Protein AF-A0A1G1BST8-F1 (afdb_monomer)

Mean predicted aligned error: 10.73 Å

Sequence (98 aa):
MRRNRRRFPEDFMFQLTWTEAAQVASQMSGLAAKDEHVRRSSRSQSATLKRGRNVKYRPLVFTEHGALMAASILNSPRAVEMAVFVVRAFVRLVKVTP

Structure (mmCIF, N/CA/C/O backbone):
data_AF-A0A1G1BST8-F1
#
_entry.id   AF-A0A1G1BST8-F1
#
loop_
_atom_site.group_PDB
_atom_site.id
_atom_site.type_symbol
_atom_site.label_atom_id
_atom_site.label_alt_id
_atom_site.label_comp_id
_atom_site.label_asym_id
_atom_site.label_entity_id
_atom_site.label_seq_id
_atom_site.pdbx_PDB_ins_code
_atom_site.Cartn_x
_atom_site.Cartn_y
_atom_site.Cartn_z
_atom_site.occupancy
_atom_site.B_iso_or_equiv
_atom_site.auth_seq_id
_atom_site.auth_comp_id
_atom_site.auth_asym_id
_atom_site.auth_atom_id
_atom_site.pdbx_PDB_model_num
ATOM 1 N N . MET A 1 1 ? 5.755 -8.764 5.397 1.00 63.50 1 MET A N 1
ATOM 2 C CA . MET A 1 1 ? 4.570 -9.645 5.336 1.00 63.50 1 MET A CA 1
ATOM 3 C C . MET A 1 1 ? 4.846 -11.141 5.361 1.00 63.50 1 MET A C 1
ATOM 5 O O . MET A 1 1 ? 4.035 -11.848 5.933 1.00 63.50 1 MET A O 1
ATOM 9 N N . ARG A 1 2 ? 5.994 -11.648 4.881 1.00 67.12 2 ARG A N 1
ATOM 10 C CA . ARG A 1 2 ? 6.340 -13.088 4.978 1.00 67.12 2 ARG A CA 1
ATOM 11 C C . ARG A 1 2 ? 6.234 -13.704 6.387 1.00 67.12 2 ARG A C 1
ATOM 13 O O . ARG A 1 2 ? 6.024 -14.902 6.509 1.00 67.12 2 ARG A O 1
ATOM 20 N N . ARG A 1 3 ? 6.351 -12.883 7.435 1.00 77.88 3 ARG A N 1
ATOM 21 C CA . ARG A 1 3 ? 6.192 -13.282 8.844 1.00 77.88 3 ARG A CA 1
ATOM 22 C C . ARG A 1 3 ? 4.725 -13.385 9.306 1.00 77.88 3 ARG A C 1
ATOM 24 O O . ARG A 1 3 ? 4.464 -14.026 10.310 1.00 77.88 3 ARG A O 1
ATOM 31 N N . ASN A 1 4 ? 3.775 -12.819 8.555 1.00 82.25 4 ASN A N 1
ATOM 32 C CA . ASN A 1 4 ? 2.346 -12.746 8.890 1.00 82.25 4 ASN A CA 1
ATOM 33 C C . ASN A 1 4 ? 1.477 -13.439 7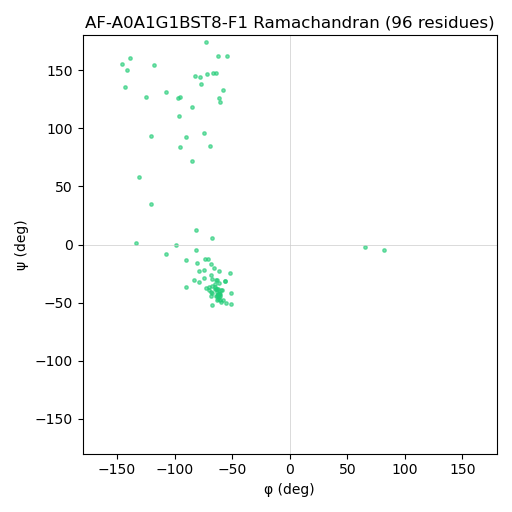.824 1.00 82.25 4 ASN A C 1
ATOM 35 O O . ASN A 1 4 ? 0.362 -13.000 7.557 1.00 82.25 4 ASN A O 1
ATOM 39 N N . ARG A 1 5 ? 1.969 -14.531 7.224 1.00 82.25 5 ARG A N 1
ATOM 40 C CA . ARG A 1 5 ? 1.275 -15.276 6.153 1.00 82.25 5 ARG A CA 1
ATOM 41 C C . ARG A 1 5 ? -0.128 -15.765 6.526 1.00 82.25 5 ARG A C 1
ATOM 43 O O . ARG A 1 5 ? -0.996 -15.806 5.673 1.00 82.25 5 ARG A O 1
ATOM 50 N N . ARG A 1 6 ? -0.369 -16.080 7.806 1.00 83.50 6 ARG A N 1
ATOM 51 C CA . ARG A 1 6 ? -1.712 -16.441 8.303 1.00 83.50 6 ARG A CA 1
ATOM 52 C C . ARG A 1 6 ? -2.717 -15.293 8.200 1.00 83.50 6 ARG A C 1
ATOM 54 O O . ARG A 1 6 ? -3.904 -15.548 8.079 1.00 83.50 6 ARG A O 1
ATOM 61 N N . ARG A 1 7 ? -2.245 -14.047 8.309 1.00 79.88 7 ARG A N 1
ATOM 62 C CA . ARG A 1 7 ? -3.089 -12.860 8.157 1.00 79.88 7 ARG A CA 1
ATOM 63 C C . ARG A 1 7 ? -3.136 -12.385 6.721 1.00 79.88 7 ARG A C 1
ATOM 65 O O . ARG A 1 7 ? -4.194 -11.957 6.333 1.00 79.88 7 ARG A O 1
ATOM 72 N N . PHE A 1 8 ? -2.040 -12.472 5.971 1.00 84.38 8 PHE A N 1
ATOM 73 C CA . PHE A 1 8 ? -1.951 -12.023 4.581 1.00 84.38 8 PHE A CA 1
ATOM 74 C C . PHE A 1 8 ? -1.569 -13.204 3.681 1.00 84.38 8 PHE A C 1
ATOM 76 O O . PHE A 1 8 ? -0.370 -13.494 3.556 1.00 84.38 8 PHE A O 1
ATOM 83 N N . PRO A 1 9 ? -2.570 -13.895 3.108 1.00 87.25 9 PRO A N 1
ATOM 8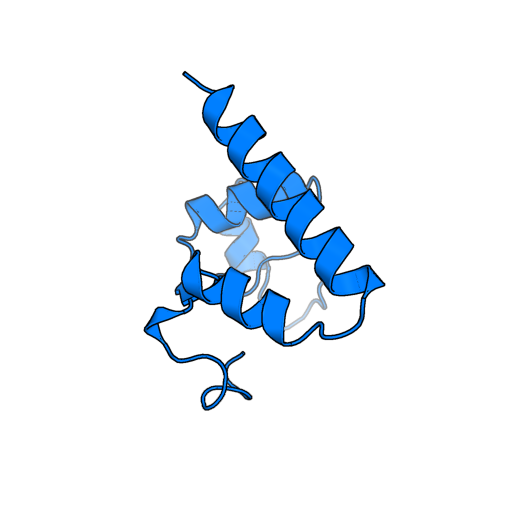4 C CA . PRO A 1 9 ? -2.381 -14.912 2.077 1.00 87.25 9 PRO A CA 1
ATOM 85 C C . PRO A 1 9 ? -1.580 -14.400 0.867 1.00 87.25 9 PRO A C 1
ATOM 87 O O . PRO A 1 9 ? -1.411 -13.193 0.683 1.00 87.25 9 PRO A O 1
ATOM 90 N N . GLU A 1 10 ? -1.040 -15.307 0.048 1.00 85.56 10 GLU A N 1
ATOM 91 C CA . GLU A 1 10 ? -0.138 -14.918 -1.050 1.00 85.56 10 GLU A CA 1
ATOM 92 C C . GLU A 1 10 ? -0.845 -14.143 -2.176 1.00 85.56 10 GLU A C 1
ATOM 94 O O . GLU A 1 10 ? -0.215 -13.292 -2.790 1.00 85.56 10 GLU A O 1
ATOM 99 N N . ASP A 1 11 ? -2.148 -14.336 -2.375 1.00 88.06 11 ASP A N 1
ATOM 100 C CA . ASP A 1 11 ? -3.008 -13.609 -3.324 1.00 88.06 11 ASP A CA 1
ATOM 101 C C . ASP A 1 11 ? -3.343 -12.165 -2.892 1.00 88.06 11 ASP A C 1
ATOM 103 O O . ASP A 1 11 ? -3.798 -11.347 -3.693 1.00 88.06 11 ASP A O 1
ATOM 107 N N . PHE A 1 12 ? -3.060 -11.794 -1.641 1.00 87.56 12 PHE A N 1
ATOM 108 C CA . PHE A 1 12 ? -3.285 -10.434 -1.131 1.00 87.56 12 PHE A CA 1
ATOM 109 C C . PHE A 1 12 ? -2.156 -9.473 -1.520 1.00 87.56 12 PHE A C 1
ATOM 111 O O . PHE A 1 12 ? -2.203 -8.277 -1.211 1.00 87.56 12 PHE A O 1
ATOM 118 N N . MET A 1 13 ? -1.105 -9.981 -2.164 1.00 89.44 13 MET A N 1
ATOM 119 C CA . MET A 1 13 ? 0.072 -9.210 -2.523 1.00 89.44 13 MET A CA 1
ATOM 120 C C . MET A 1 13 ? 0.655 -9.677 -3.850 1.00 89.44 13 MET A C 1
ATOM 122 O O . MET A 1 13 ? 0.544 -10.833 -4.231 1.00 89.44 13 MET A O 1
ATOM 126 N N . PHE A 1 14 ? 1.372 -8.787 -4.520 1.00 90.56 14 PHE A N 1
ATOM 127 C CA . PHE A 1 14 ? 2.170 -9.144 -5.684 1.00 90.56 14 PHE A CA 1
ATOM 128 C C . PHE A 1 14 ? 3.513 -8.427 -5.641 1.00 90.56 14 PHE A C 1
ATOM 130 O O . PHE A 1 14 ? 3.721 -7.463 -4.896 1.00 90.56 14 PHE A O 1
ATOM 137 N N . GLN A 1 15 ? 4.472 -8.950 -6.395 1.00 90.00 15 GLN A N 1
ATOM 138 C CA . GLN A 1 15 ? 5.806 -8.379 -6.469 1.00 90.00 15 GLN A CA 1
ATOM 139 C C . GLN A 1 15 ? 5.910 -7.488 -7.701 1.00 90.00 15 GLN A C 1
ATOM 141 O O . GLN A 1 15 ? 5.653 -7.948 -8.810 1.00 90.00 15 GLN A O 1
ATOM 146 N N . LEU A 1 16 ? 6.328 -6.236 -7.506 1.00 87.25 16 LEU A N 1
ATOM 147 C CA . LEU A 1 16 ? 6.519 -5.313 -8.623 1.00 87.25 16 LEU A CA 1
ATOM 148 C C . LEU A 1 16 ? 7.627 -5.803 -9.556 1.00 87.25 16 LEU A C 1
ATOM 150 O O . LEU A 1 16 ? 8.650 -6.349 -9.118 1.00 87.25 16 LEU A O 1
ATOM 154 N N . THR A 1 17 ? 7.472 -5.513 -10.842 1.00 88.19 17 THR A N 1
ATOM 155 C CA . THR A 1 17 ? 8.571 -5.559 -11.802 1.00 88.19 17 THR A CA 1
ATOM 156 C C . THR A 1 17 ? 9.656 -4.548 -11.416 1.00 88.19 17 THR A C 1
ATOM 158 O O . THR A 1 17 ? 9.449 -3.609 -10.642 1.00 88.19 17 THR A O 1
ATOM 161 N N . TRP A 1 18 ? 10.863 -4.714 -11.959 1.00 80.19 18 TRP A N 1
ATOM 162 C CA . TRP A 1 18 ? 11.937 -3.746 -11.713 1.00 80.19 18 TRP A CA 1
ATOM 163 C C . TRP A 1 18 ? 11.616 -2.354 -12.267 1.00 80.19 18 TRP A C 1
ATOM 165 O O . TRP A 1 18 ? 12.071 -1.360 -11.697 1.00 80.19 18 TRP A O 1
ATOM 175 N N . THR A 1 19 ? 10.843 -2.278 -13.348 1.00 82.44 19 THR A N 1
ATOM 176 C CA . THR A 1 19 ? 10.408 -1.017 -13.954 1.00 82.44 19 THR A CA 1
ATOM 177 C C . THR A 1 19 ? 9.452 -0.280 -13.021 1.00 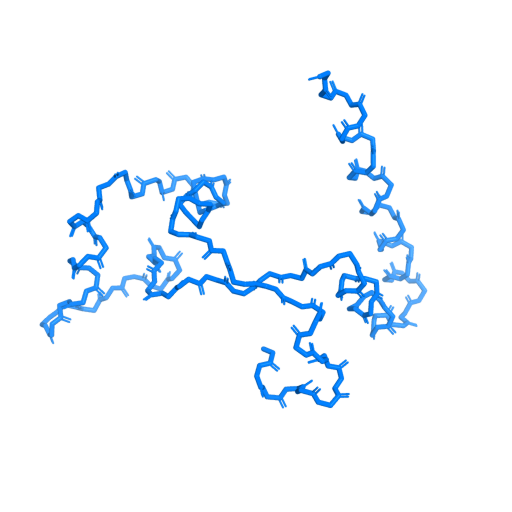82.44 19 THR A C 1
ATOM 179 O O . THR A 1 19 ? 9.739 0.850 -12.627 1.00 82.44 19 THR A O 1
ATOM 182 N N . GLU A 1 20 ? 8.399 -0.954 -12.554 1.00 82.94 20 GLU A N 1
ATOM 183 C CA . GLU A 1 20 ? 7.425 -0.391 -11.606 1.00 82.94 20 GLU A CA 1
ATOM 184 C C . GLU A 1 20 ? 8.089 0.003 -10.281 1.00 82.94 20 GLU A C 1
ATOM 186 O O . GLU A 1 20 ? 7.857 1.085 -9.746 1.00 82.94 20 GLU A O 1
ATOM 191 N N . ALA A 1 21 ? 8.996 -0.834 -9.767 1.00 81.44 21 ALA A N 1
ATOM 192 C CA . ALA A 1 21 ? 9.734 -0.531 -8.545 1.00 81.44 21 ALA A CA 1
ATOM 193 C C . ALA A 1 21 ? 10.598 0.739 -8.671 1.00 81.44 21 ALA A C 1
ATOM 195 O O . ALA A 1 21 ? 10.771 1.458 -7.687 1.00 81.44 21 ALA A O 1
ATOM 196 N N . ALA A 1 22 ? 11.142 1.026 -9.861 1.00 76.62 22 ALA A N 1
ATOM 197 C CA . ALA A 1 22 ? 11.868 2.271 -10.129 1.00 76.62 22 ALA A CA 1
ATOM 198 C C . ALA A 1 22 ? 10.932 3.483 -10.111 1.00 76.62 22 ALA A C 1
ATOM 200 O O . ALA A 1 22 ? 11.267 4.505 -9.514 1.00 76.62 22 ALA A O 1
ATOM 201 N N . GLN A 1 23 ? 9.766 3.358 -10.748 1.00 79.25 23 GLN A N 1
ATOM 202 C CA . GLN A 1 23 ? 8.774 4.429 -10.836 1.00 79.25 23 GLN A CA 1
ATOM 203 C C . GLN A 1 23 ? 8.248 4.811 -9.448 1.00 79.25 23 GLN A C 1
ATOM 205 O O . GLN A 1 23 ? 8.278 5.985 -9.081 1.00 79.25 23 GLN A O 1
ATOM 210 N N . VAL A 1 24 ? 7.876 3.821 -8.630 1.00 73.44 24 VAL A N 1
ATOM 211 C CA . VAL A 1 24 ? 7.419 4.052 -7.250 1.00 73.44 24 VAL A CA 1
ATOM 212 C C . VAL A 1 24 ? 8.525 4.680 -6.396 1.00 73.44 24 VAL A C 1
ATOM 214 O O . VAL A 1 24 ? 8.279 5.634 -5.660 1.00 73.44 24 VAL A O 1
ATOM 217 N N . ALA A 1 25 ? 9.768 4.196 -6.505 1.00 72.94 25 ALA A N 1
ATOM 218 C CA . ALA A 1 25 ? 10.894 4.768 -5.764 1.00 72.94 25 ALA A CA 1
ATOM 219 C C . ALA A 1 25 ? 11.175 6.230 -6.158 1.00 72.94 25 ALA A C 1
ATOM 221 O O . ALA A 1 25 ? 11.450 7.057 -5.282 1.00 72.94 25 ALA A O 1
ATOM 222 N N . SER A 1 26 ? 11.051 6.556 -7.449 1.00 68.38 26 SER A N 1
ATOM 223 C CA . SER A 1 26 ? 11.178 7.921 -7.967 1.00 68.38 26 SER A CA 1
ATOM 224 C C . SER A 1 26 ? 10.120 8.852 -7.377 1.00 68.38 26 SER A C 1
ATOM 226 O O . SER A 1 26 ? 10.453 9.968 -6.990 1.00 68.38 26 SER A O 1
ATOM 228 N N . GLN A 1 27 ? 8.870 8.397 -7.269 1.00 67.75 27 GLN A N 1
ATOM 229 C CA . GLN A 1 27 ? 7.776 9.193 -6.701 1.00 67.75 27 GLN A CA 1
ATOM 230 C C . GLN A 1 27 ? 7.924 9.400 -5.187 1.00 67.75 27 GLN A C 1
ATOM 232 O O . GLN A 1 27 ? 7.659 10.485 -4.686 1.00 67.75 27 GLN A O 1
ATOM 237 N N . MET A 1 28 ? 8.377 8.377 -4.457 1.00 66.12 28 MET A N 1
ATOM 238 C CA . MET A 1 28 ? 8.452 8.416 -2.990 1.00 66.12 28 MET A CA 1
ATOM 239 C C . MET A 1 28 ? 9.709 9.110 -2.451 1.00 66.12 28 MET A C 1
ATOM 241 O O . MET A 1 28 ? 9.690 9.647 -1.348 1.00 66.12 28 MET A O 1
ATOM 245 N N . SER A 1 29 ? 10.826 9.050 -3.182 1.00 57.31 29 SER A N 1
ATOM 246 C CA . SER A 1 29 ? 12.136 9.483 -2.667 1.00 57.31 29 SER A CA 1
ATOM 247 C C . SER A 1 29 ? 12.941 10.374 -3.615 1.00 57.31 29 SER A C 1
ATOM 249 O O . SER A 1 29 ? 14.070 10.733 -3.285 1.00 57.31 29 SER A O 1
ATOM 251 N N . GLY A 1 30 ? 12.409 10.712 -4.797 1.00 56.38 30 GLY A N 1
ATOM 252 C CA . GLY A 1 30 ? 13.113 11.508 -5.813 1.00 56.38 30 GLY A CA 1
ATOM 253 C C . GLY A 1 30 ? 14.353 10.829 -6.417 1.00 56.38 30 GLY A C 1
ATOM 254 O O . GLY A 1 30 ? 14.991 11.379 -7.309 1.00 56.38 30 GLY A O 1
ATOM 255 N N . LEU A 1 31 ? 14.711 9.626 -5.959 1.00 53.53 31 LEU A N 1
ATOM 256 C CA . LEU A 1 31 ? 15.868 8.865 -6.417 1.00 53.53 31 LEU A CA 1
ATOM 257 C C . LEU A 1 31 ? 15.433 7.884 -7.505 1.00 53.53 31 LEU A C 1
ATOM 259 O O . LEU A 1 31 ? 15.183 6.704 -7.260 1.00 53.53 31 LEU A O 1
ATOM 263 N N . ALA A 1 32 ? 15.364 8.382 -8.736 1.00 50.88 32 ALA A N 1
ATOM 264 C CA . ALA A 1 32 ? 15.331 7.529 -9.910 1.00 50.88 32 ALA A CA 1
ATOM 265 C C . ALA A 1 32 ? 16.742 6.968 -10.144 1.00 50.88 32 ALA A C 1
ATOM 267 O O . ALA A 1 32 ? 17.583 7.607 -10.773 1.00 50.88 32 ALA A O 1
ATOM 268 N N . ALA A 1 33 ? 17.017 5.757 -9.654 1.00 55.03 33 ALA A N 1
ATOM 269 C CA . ALA A 1 33 ? 18.101 4.960 -10.221 1.00 55.03 33 ALA A CA 1
ATOM 270 C C . ALA A 1 33 ? 17.656 4.539 -11.631 1.00 55.03 33 ALA A C 1
ATOM 272 O O . ALA A 1 33 ? 17.037 3.489 -11.805 1.00 55.03 33 ALA A O 1
ATOM 273 N N . LYS A 1 34 ? 17.889 5.426 -12.607 1.00 50.97 34 LYS A N 1
ATOM 274 C CA . LYS A 1 34 ? 17.538 5.229 -14.020 1.00 50.97 34 LYS A CA 1
ATOM 275 C C . LYS A 1 34 ? 18.334 4.084 -14.657 1.00 50.97 34 LYS A C 1
ATOM 277 O O . LYS A 1 34 ? 17.853 3.485 -15.610 1.00 50.97 34 LYS A O 1
ATOM 282 N N . ASP A 1 35 ? 19.465 3.706 -14.059 1.00 54.03 35 ASP A N 1
ATOM 283 C CA . ASP A 1 35 ? 20.378 2.727 -14.641 1.00 54.03 35 ASP A CA 1
ATOM 284 C C . ASP A 1 35 ? 20.353 1.376 -13.921 1.00 54.03 35 ASP A C 1
ATOM 286 O O . ASP A 1 35 ? 20.522 1.265 -12.701 1.00 54.03 35 ASP A O 1
ATOM 290 N N . GLU A 1 36 ? 20.236 0.306 -14.707 1.00 54.56 36 GLU A N 1
ATOM 291 C CA . GLU A 1 36 ? 20.378 -1.078 -14.248 1.00 54.56 36 GLU A CA 1
ATOM 292 C C . GLU A 1 36 ? 21.740 -1.327 -13.561 1.00 54.56 36 GLU A C 1
ATOM 294 O O . GLU A 1 36 ? 21.828 -2.079 -12.586 1.00 54.56 36 GLU A O 1
ATOM 299 N N . HIS A 1 37 ? 22.794 -0.620 -13.988 1.00 49.56 37 HIS A N 1
ATOM 300 C CA . HIS A 1 37 ? 24.124 -0.681 -13.376 1.00 49.56 37 HIS A CA 1
ATOM 301 C C . HIS A 1 37 ? 24.168 -0.154 -11.931 1.00 49.56 37 HIS A C 1
ATOM 303 O O . HIS A 1 37 ? 24.870 -0.730 -11.095 1.00 49.56 37 HIS A O 1
ATOM 309 N N . VAL A 1 38 ? 23.365 0.858 -11.575 1.00 54.91 38 VAL A N 1
ATOM 310 C CA . VAL A 1 38 ? 23.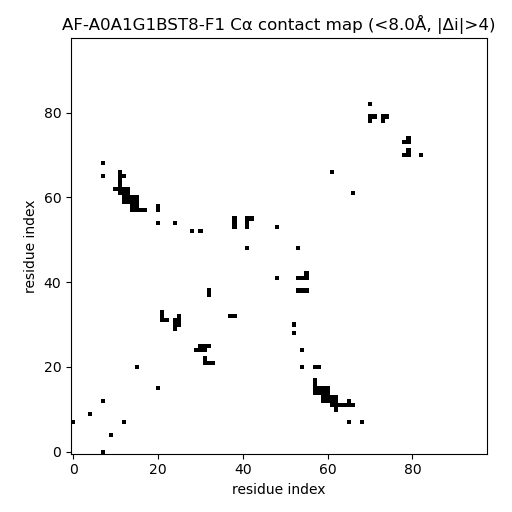294 1.382 -10.194 1.00 54.91 38 VAL A CA 1
ATOM 311 C C . VAL A 1 38 ? 22.671 0.351 -9.242 1.00 54.91 38 VAL A C 1
ATOM 313 O O . VAL A 1 38 ? 23.046 0.266 -8.070 1.00 54.91 38 VAL A O 1
ATOM 316 N N . ARG A 1 39 ? 21.771 -0.505 -9.744 1.00 56.00 39 ARG A N 1
ATOM 317 C CA . ARG A 1 39 ? 21.154 -1.586 -8.955 1.00 56.00 39 ARG A CA 1
ATOM 318 C C . ARG A 1 39 ? 22.138 -2.701 -8.612 1.00 56.00 39 ARG A C 1
ATOM 320 O O . ARG A 1 39 ? 22.083 -3.224 -7.499 1.00 56.00 39 ARG A O 1
ATOM 327 N N . ARG A 1 40 ? 23.065 -3.035 -9.522 1.00 52.09 40 ARG A N 1
ATOM 328 C CA . ARG A 1 40 ? 24.174 -3.970 -9.238 1.00 52.09 40 ARG A CA 1
ATOM 329 C C . ARG A 1 40 ? 25.225 -3.336 -8.320 1.00 52.09 40 ARG A C 1
ATOM 331 O O . ARG A 1 40 ? 25.685 -3.998 -7.396 1.00 52.09 40 ARG A O 1
ATOM 338 N N . SER A 1 41 ? 25.504 -2.040 -8.489 1.00 51.94 41 SER A N 1
ATOM 339 C CA . SER A 1 41 ? 26.366 -1.242 -7.592 1.00 51.94 41 SER A CA 1
ATOM 340 C C . SER A 1 41 ? 25.830 -1.163 -6.152 1.00 51.94 41 SER A C 1
ATOM 342 O O . SER A 1 41 ? 26.584 -1.041 -5.188 1.00 51.94 41 SER A O 1
ATOM 344 N N . SER A 1 42 ? 24.524 -1.380 -5.968 1.00 56.91 42 SER A N 1
ATOM 345 C CA . SER A 1 42 ? 23.887 -1.513 -4.654 1.00 56.91 42 SER A CA 1
ATOM 346 C C . SER A 1 42 ? 24.284 -2.777 -3.856 1.00 56.91 42 SER A C 1
ATOM 348 O O . SER A 1 42 ? 23.727 -3.09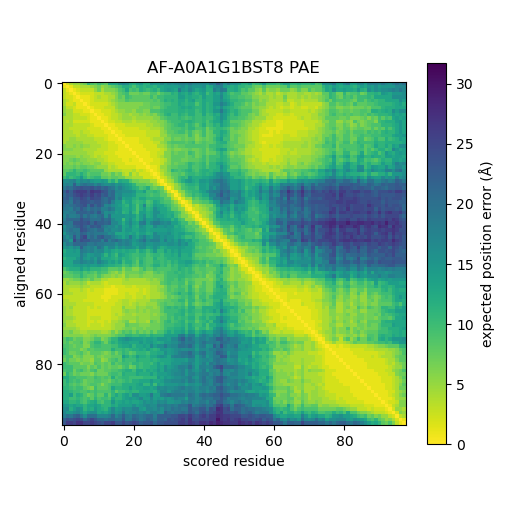6 -2.798 1.00 56.91 42 SER A O 1
ATOM 350 N N . ARG A 1 43 ? 25.233 -3.557 -4.370 1.00 58.78 43 ARG A N 1
ATOM 351 C CA . ARG A 1 43 ? 25.781 -4.747 -3.725 1.00 58.78 43 ARG A CA 1
ATOM 352 C C . ARG A 1 43 ? 27.307 -4.697 -3.752 1.00 58.78 43 ARG A C 1
ATOM 354 O O . ARG A 1 43 ? 27.947 -5.593 -4.283 1.00 58.78 43 ARG A O 1
ATOM 361 N N . SER A 1 44 ? 27.893 -3.646 -3.185 1.00 61.16 44 SER A N 1
ATOM 362 C CA . SER A 1 44 ? 29.321 -3.660 -2.857 1.00 61.16 44 SER A CA 1
ATOM 363 C C . SER A 1 44 ? 29.558 -4.484 -1.585 1.00 61.16 44 SER A C 1
ATOM 365 O O . SER A 1 44 ? 28.790 -4.374 -0.628 1.00 61.16 44 SER A O 1
ATOM 367 N N . GLN A 1 45 ? 30.610 -5.307 -1.570 1.00 61.56 45 GLN A N 1
ATOM 368 C CA . GLN A 1 45 ? 31.093 -5.960 -0.344 1.00 61.56 45 GLN A CA 1
ATOM 369 C C . GLN A 1 45 ? 31.842 -4.986 0.578 1.00 61.56 45 GLN A C 1
ATOM 371 O O . GLN A 1 45 ? 31.929 -5.231 1.775 1.00 61.56 45 GLN A O 1
ATOM 376 N N . SER A 1 46 ? 32.358 -3.881 0.034 1.00 68.88 46 SER A N 1
ATOM 377 C CA . SER A 1 46 ? 33.238 -2.936 0.731 1.00 68.88 46 SER A CA 1
ATOM 378 C C . SER A 1 46 ? 32.574 -1.602 1.088 1.00 68.88 46 SER A C 1
ATOM 380 O O . SER A 1 46 ? 33.163 -0.814 1.822 1.00 68.88 46 SER A O 1
ATOM 382 N N . ALA A 1 47 ? 31.351 -1.331 0.614 1.00 61.56 47 ALA A N 1
ATOM 383 C CA . ALA A 1 47 ? 30.643 -0.078 0.884 1.00 61.56 47 ALA A CA 1
ATOM 384 C C . ALA A 1 47 ? 29.251 -0.303 1.495 1.00 61.56 47 ALA A C 1
ATOM 386 O O . ALA A 1 47 ? 28.398 -0.987 0.923 1.00 61.56 47 ALA A O 1
ATOM 387 N N . THR A 1 48 ? 28.990 0.343 2.635 1.00 62.78 48 THR A N 1
ATOM 388 C CA . THR A 1 48 ? 27.678 0.337 3.297 1.00 62.78 48 THR A CA 1
ATOM 389 C C . THR A 1 48 ? 26.777 1.411 2.696 1.00 62.78 48 THR A C 1
ATOM 391 O O . THR A 1 48 ? 27.055 2.607 2.773 1.00 62.78 48 THR A O 1
ATOM 394 N N . LEU A 1 49 ? 25.660 0.995 2.104 1.00 65.62 49 LEU A N 1
ATOM 395 C CA . LEU A 1 49 ? 24.689 1.917 1.518 1.00 65.62 49 LEU A CA 1
ATOM 396 C C . LEU A 1 49 ? 23.904 2.686 2.579 1.00 65.62 49 LEU A C 1
ATOM 398 O O . LEU A 1 49 ? 23.516 2.140 3.613 1.00 65.62 49 LEU A O 1
ATOM 402 N N . LYS A 1 50 ? 23.559 3.937 2.256 1.00 66.31 50 LYS A N 1
ATOM 403 C CA . LYS A 1 50 ? 22.617 4.731 3.053 1.00 66.31 50 LYS A CA 1
ATOM 404 C C . LYS A 1 50 ? 21.247 4.041 3.082 1.00 66.31 50 LYS A C 1
ATOM 406 O O . LYS A 1 50 ? 20.662 3.739 2.038 1.00 66.31 50 LYS A O 1
ATOM 411 N N . ARG A 1 51 ? 20.728 3.808 4.291 1.00 64.62 51 ARG A N 1
ATOM 412 C CA . ARG A 1 51 ? 19.428 3.163 4.528 1.00 64.62 51 ARG A CA 1
ATOM 413 C C . ARG A 1 51 ? 18.312 3.956 3.836 1.00 64.62 51 ARG A C 1
ATOM 415 O O . ARG A 1 51 ? 18.264 5.177 3.933 1.00 64.62 51 ARG A O 1
ATOM 422 N N . GLY A 1 52 ? 17.434 3.257 3.118 1.00 63.25 52 GLY A N 1
ATOM 423 C CA . GLY A 1 52 ? 16.245 3.842 2.484 1.00 63.25 52 GLY A CA 1
ATOM 424 C C . GLY A 1 52 ? 16.465 4.539 1.137 1.00 63.25 52 GLY A C 1
ATOM 425 O O . GLY A 1 52 ? 15.487 4.921 0.511 1.00 63.25 52 GLY A O 1
ATOM 426 N N . ARG A 1 53 ? 17.708 4.672 0.651 1.00 61.50 53 ARG A N 1
ATOM 427 C CA . ARG A 1 53 ? 17.997 5.326 -0.643 1.00 61.50 53 ARG A CA 1
ATOM 428 C C . ARG A 1 53 ? 18.207 4.367 -1.810 1.00 61.50 53 ARG A C 1
ATOM 430 O O . ARG A 1 53 ? 18.505 4.812 -2.912 1.00 61.50 53 ARG A O 1
ATOM 437 N N . ASN A 1 54 ? 18.118 3.059 -1.577 1.00 67.75 54 ASN A N 1
ATOM 438 C CA . ASN A 1 54 ? 18.418 2.082 -2.613 1.00 67.75 54 ASN A CA 1
ATOM 439 C C . ASN A 1 54 ? 17.491 0.861 -2.563 1.00 67.75 54 ASN A C 1
ATOM 441 O O . ASN A 1 54 ? 17.215 0.311 -1.493 1.00 67.75 54 ASN A O 1
ATOM 445 N N . VAL A 1 55 ? 17.014 0.442 -3.736 1.00 68.88 55 VAL A N 1
ATOM 446 C CA . VAL A 1 55 ? 16.065 -0.664 -3.900 1.00 68.88 55 VAL A CA 1
ATOM 447 C C . VAL A 1 55 ? 16.850 -1.963 -4.076 1.00 68.88 55 VAL A C 1
ATOM 449 O O . VAL A 1 55 ? 17.232 -2.336 -5.181 1.00 68.88 55 VAL A O 1
ATOM 452 N N . LYS A 1 56 ? 17.103 -2.663 -2.964 1.00 71.25 56 LYS A N 1
ATOM 453 C CA . LYS A 1 56 ? 17.894 -3.912 -2.949 1.00 71.25 56 LYS A CA 1
ATOM 454 C C . LYS A 1 56 ? 17.107 -5.151 -3.403 1.00 71.25 56 LYS A C 1
ATOM 456 O O . LYS A 1 56 ? 17.704 -6.141 -3.831 1.00 71.25 56 LYS A O 1
ATOM 461 N N . TYR A 1 57 ? 15.779 -5.094 -3.297 1.00 73.31 57 TYR A N 1
ATOM 462 C CA . TYR A 1 57 ? 14.843 -6.163 -3.645 1.00 73.31 57 TYR A CA 1
ATOM 463 C C . TYR A 1 57 ? 13.596 -5.570 -4.295 1.00 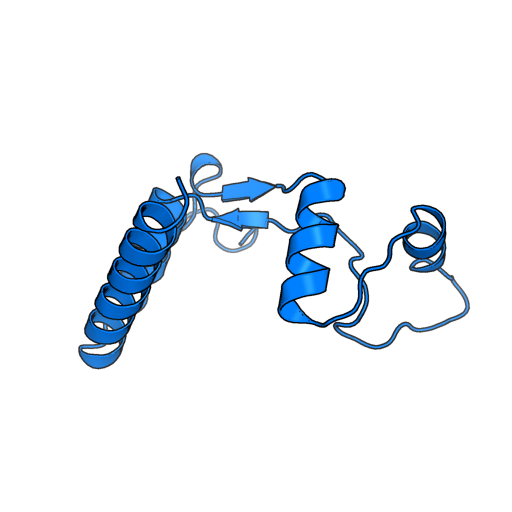73.31 57 TYR A C 1
ATOM 465 O O . TYR A 1 57 ? 13.198 -4.458 -3.945 1.00 73.31 57 TYR A O 1
ATOM 473 N N . ARG A 1 58 ? 12.956 -6.328 -5.193 1.00 80.75 58 ARG A N 1
ATOM 474 C CA . ARG A 1 58 ? 11.641 -5.960 -5.729 1.00 80.75 58 ARG A CA 1
ATOM 475 C C . ARG A 1 58 ? 10.635 -5.876 -4.571 1.00 80.75 58 ARG A C 1
ATOM 477 O O . ARG A 1 58 ? 10.499 -6.867 -3.840 1.00 80.75 58 ARG A O 1
ATOM 484 N N . PRO A 1 59 ? 9.967 -4.729 -4.375 1.00 82.62 59 PRO A N 1
ATOM 485 C CA . PRO A 1 59 ? 9.009 -4.560 -3.296 1.00 82.62 59 PRO A CA 1
ATOM 486 C C . PRO A 1 59 ? 7.786 -5.460 -3.509 1.00 82.62 59 PRO A C 1
ATOM 488 O O . PRO A 1 59 ? 7.386 -5.735 -4.640 1.00 82.62 59 PRO A O 1
ATOM 491 N N . LEU A 1 60 ? 7.212 -5.914 -2.394 1.00 86.56 60 LEU A N 1
ATOM 492 C CA . LEU A 1 60 ? 5.916 -6.584 -2.359 1.00 86.56 60 LEU A CA 1
ATOM 493 C C . LEU A 1 60 ? 4.861 -5.527 -2.029 1.00 86.56 60 LEU A C 1
ATOM 495 O O . LEU A 1 60 ? 5.006 -4.828 -1.023 1.00 86.56 60 LEU A O 1
ATOM 499 N N . VAL A 1 61 ? 3.827 -5.423 -2.850 1.00 87.44 61 VAL A N 1
ATOM 500 C CA . VAL A 1 61 ? 2.735 -4.455 -2.695 1.00 87.44 61 VAL A CA 1
ATOM 501 C C . VAL A 1 61 ? 1.410 -5.180 -2.500 1.00 87.44 61 VAL A C 1
ATOM 503 O O . VAL A 1 61 ? 1.279 -6.339 -2.891 1.00 87.44 61 VAL A O 1
ATOM 506 N N . PHE A 1 62 ? 0.451 -4.523 -1.849 1.00 88.44 62 PHE A N 1
ATOM 507 C CA . PHE A 1 62 ? -0.876 -5.093 -1.629 1.00 88.44 62 PHE A CA 1
ATOM 508 C C . PHE A 1 62 ? -1.733 -5.015 -2.887 1.00 88.44 62 PHE A C 1
ATOM 510 O O . PHE A 1 62 ? -1.688 -4.025 -3.616 1.00 88.44 62 PHE A O 1
ATOM 517 N N . THR A 1 63 ? -2.548 -6.045 -3.088 1.00 88.62 63 THR A N 1
ATOM 518 C CA . THR A 1 63 ? -3.725 -5.963 -3.954 1.00 88.62 63 THR A CA 1
ATOM 519 C C . THR A 1 63 ? -4.812 -5.132 -3.269 1.00 88.62 63 THR A C 1
ATOM 521 O O . THR A 1 63 ? -4.677 -4.752 -2.105 1.00 88.62 63 THR A O 1
ATOM 524 N N . GLU A 1 64 ? -5.916 -4.862 -3.963 1.00 84.62 64 GLU A N 1
ATOM 525 C CA . GLU A 1 64 ? -7.073 -4.179 -3.372 1.00 84.62 64 GLU A CA 1
ATOM 526 C C . GLU A 1 64 ? -7.581 -4.900 -2.111 1.00 84.62 64 GLU A C 1
ATOM 528 O O . GLU A 1 64 ? -7.661 -4.305 -1.036 1.00 84.62 64 GLU A O 1
ATOM 533 N N . HIS A 1 65 ? -7.807 -6.211 -2.211 1.00 82.44 65 HIS A N 1
ATOM 534 C CA . HIS A 1 65 ? -8.183 -7.062 -1.079 1.00 82.44 65 HIS A CA 1
ATOM 535 C C . HIS A 1 65 ? -7.115 -7.037 0.033 1.00 82.44 65 HIS A C 1
ATOM 537 O O . HIS A 1 65 ? -7.444 -6.937 1.217 1.00 82.44 65 HIS A O 1
ATOM 543 N N . GLY A 1 66 ? -5.831 -7.021 -0.353 1.00 86.50 66 GLY A N 1
ATOM 544 C CA . GLY A 1 66 ? -4.674 -6.753 0.508 1.00 86.50 66 GLY A CA 1
ATOM 545 C C . GLY A 1 66 ? -4.794 -5.485 1.345 1.00 86.50 66 GLY A C 1
ATOM 546 O O . GLY A 1 66 ? -4.606 -5.507 2.565 1.00 86.50 66 GLY A O 1
ATOM 547 N N . ALA A 1 67 ? -5.115 -4.379 0.683 1.00 84.38 67 ALA A N 1
ATOM 548 C CA . ALA A 1 67 ? -5.242 -3.070 1.300 1.00 84.38 67 ALA A CA 1
ATOM 549 C C . ALA A 1 67 ? -6.457 -3.003 2.236 1.00 84.38 67 ALA A C 1
ATOM 551 O O . ALA A 1 67 ? -6.342 -2.479 3.344 1.00 84.38 67 ALA A O 1
ATOM 552 N N . LEU A 1 68 ? -7.589 -3.595 1.842 1.00 81.69 68 LEU A N 1
ATOM 553 C CA . LEU A 1 68 ? -8.795 -3.675 2.673 1.00 81.69 68 LEU A CA 1
ATOM 554 C C . LEU A 1 68 ? -8.555 -4.476 3.959 1.00 81.69 68 LEU A C 1
ATOM 556 O O . LEU A 1 68 ? -8.929 -4.048 5.050 1.00 81.69 68 LEU A O 1
ATOM 560 N N . MET A 1 69 ? -7.867 -5.610 3.856 1.00 82.31 69 MET A N 1
ATOM 561 C CA . MET A 1 69 ? -7.490 -6.413 5.017 1.00 82.31 69 MET A CA 1
ATOM 562 C C . MET A 1 69 ? -6.468 -5.701 5.912 1.00 82.31 69 MET A C 1
ATOM 564 O O . MET A 1 69 ? -6.516 -5.823 7.133 1.00 82.31 69 MET A O 1
ATOM 568 N N . ALA A 1 70 ? -5.542 -4.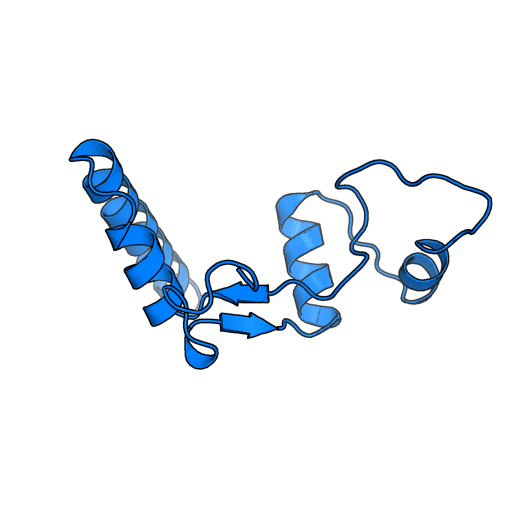930 5.338 1.00 82.44 70 ALA A N 1
ATOM 569 C CA . ALA A 1 70 ? -4.653 -4.091 6.134 1.00 82.44 70 ALA A CA 1
ATOM 570 C C . ALA A 1 70 ? -5.430 -2.992 6.882 1.00 82.44 70 ALA A C 1
ATOM 572 O O . ALA A 1 70 ? -5.126 -2.715 8.043 1.00 82.44 70 ALA A O 1
ATOM 573 N N . ALA A 1 71 ? -6.455 -2.409 6.252 1.00 80.06 71 ALA A N 1
ATOM 574 C CA . ALA A 1 71 ? -7.309 -1.398 6.866 1.00 80.06 71 ALA A CA 1
ATOM 575 C C . ALA A 1 71 ? -8.110 -1.955 8.054 1.00 80.06 71 ALA A C 1
ATOM 577 O O . ALA A 1 71 ? -8.206 -1.288 9.079 1.00 80.06 71 ALA A O 1
ATOM 578 N N . SER A 1 72 ? -8.599 -3.197 7.975 1.00 77.00 72 SER A N 1
ATOM 579 C CA . SER A 1 72 ? -9.331 -3.842 9.078 1.00 77.00 72 SER A CA 1
ATOM 580 C C . SER A 1 72 ? -8.458 -4.232 10.277 1.00 77.00 72 SER A C 1
ATOM 582 O O . SER A 1 72 ? -8.972 -4.548 11.346 1.00 77.00 72 SER A O 1
ATOM 584 N N . ILE A 1 73 ? -7.127 -4.202 10.154 1.00 80.62 73 ILE A N 1
ATOM 585 C CA . ILE A 1 73 ? -6.235 -4.325 11.319 1.00 80.62 73 ILE A CA 1
ATOM 586 C C . ILE A 1 73 ? -6.237 -3.027 12.135 1.00 80.62 73 ILE A C 1
ATOM 588 O O . ILE A 1 73 ? -6.030 -3.053 13.351 1.00 80.62 73 ILE A O 1
ATOM 592 N N . LEU A 1 74 ? -6.481 -1.890 11.486 1.00 76.88 74 LEU A N 1
ATOM 593 C CA . LEU A 1 74 ? -6.517 -0.580 12.114 1.00 76.88 74 LEU A CA 1
ATOM 594 C C . LEU A 1 74 ? -7.914 -0.308 12.703 1.00 76.88 74 LEU A C 1
ATOM 596 O O . LEU A 1 74 ? -8.673 0.512 12.203 1.00 76.88 74 LEU A O 1
ATOM 600 N N . ASN A 1 75 ? -8.248 -0.997 13.796 1.00 74.62 75 ASN A N 1
ATOM 601 C CA . ASN A 1 75 ? -9.592 -1.000 14.397 1.00 74.62 75 ASN A CA 1
ATOM 602 C C . ASN A 1 75 ? -9.928 0.193 15.313 1.00 74.62 75 ASN A C 1
ATOM 604 O O . ASN A 1 75 ? -10.917 0.143 16.042 1.00 74.62 75 ASN A O 1
ATOM 608 N N . SER A 1 76 ? -9.131 1.267 15.326 1.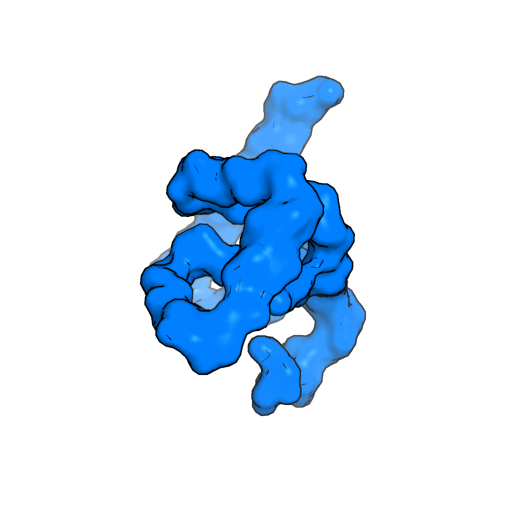00 88.31 76 SER A N 1
ATOM 609 C CA . SER A 1 76 ? -9.519 2.471 16.075 1.00 88.31 76 SER A CA 1
ATOM 610 C C . SER A 1 76 ? -10.484 3.326 15.243 1.00 88.31 76 SER A C 1
ATOM 612 O O . SER A 1 76 ? -10.298 3.414 14.027 1.00 88.31 76 SER A O 1
ATOM 614 N N . PRO A 1 77 ? -11.471 4.016 15.854 1.00 86.44 77 PRO A N 1
ATOM 615 C CA . PRO A 1 77 ? -12.420 4.858 15.115 1.00 86.44 77 PRO A CA 1
ATOM 616 C C . PRO A 1 77 ? -11.731 5.852 14.167 1.00 86.44 77 PRO A C 1
ATOM 618 O O . PRO A 1 77 ? -12.099 5.977 13.002 1.00 86.44 77 PRO A O 1
ATOM 621 N N . ARG A 1 78 ? -10.642 6.472 14.640 1.00 87.25 78 ARG A N 1
ATOM 622 C CA . ARG A 1 78 ? -9.819 7.407 13.861 1.00 87.25 78 ARG A CA 1
ATOM 623 C C . ARG A 1 78 ? -9.109 6.745 12.677 1.00 87.25 78 ARG A C 1
ATOM 625 O O . ARG A 1 78 ? -8.931 7.372 11.637 1.00 87.25 78 ARG A O 1
ATOM 632 N N . ALA A 1 79 ? -8.657 5.502 12.825 1.00 84.25 79 ALA A N 1
ATOM 633 C CA . ALA A 1 79 ? -7.947 4.820 11.751 1.00 84.25 79 ALA A CA 1
ATOM 634 C C . ALA A 1 79 ? -8.898 4.266 10.680 1.00 84.25 79 ALA A C 1
ATOM 636 O O . ALA A 1 79 ? -8.552 4.301 9.501 1.00 84.25 79 ALA A O 1
ATOM 637 N N . VAL A 1 80 ? -10.111 3.862 11.069 1.00 83.25 80 VAL A N 1
ATOM 638 C CA . VAL A 1 80 ? -11.193 3.522 10.133 1.00 83.25 80 VAL A CA 1
ATOM 639 C C . VAL A 1 80 ? -11.585 4.744 9.298 1.00 83.25 80 VAL A C 1
ATOM 641 O O . VAL A 1 80 ? -11.647 4.656 8.072 1.00 83.25 80 VAL A O 1
ATOM 644 N N . GLU A 1 81 ? -11.774 5.903 9.935 1.00 87.62 81 GLU A N 1
ATOM 645 C CA . GLU A 1 81 ? -12.066 7.164 9.240 1.00 87.62 81 GLU A CA 1
ATOM 646 C C . GLU A 1 81 ? -10.964 7.524 8.229 1.00 87.62 81 GLU A C 1
ATOM 648 O O . GLU A 1 81 ? -11.242 7.800 7.058 1.00 87.62 81 GLU A O 1
ATOM 653 N N . MET A 1 82 ? -9.699 7.438 8.653 1.00 84.31 82 MET A N 1
ATOM 654 C CA . MET A 1 82 ? -8.550 7.708 7.788 1.00 84.31 82 MET A CA 1
ATOM 655 C C . MET A 1 82 ? -8.461 6.721 6.615 1.00 84.31 82 MET A C 1
ATOM 657 O O . MET A 1 82 ? -8.188 7.131 5.487 1.00 84.31 82 MET A O 1
ATOM 661 N N . ALA A 1 83 ? -8.722 5.431 6.844 1.00 81.31 83 ALA A N 1
ATOM 662 C CA . ALA A 1 83 ? -8.723 4.422 5.788 1.00 81.31 83 ALA A CA 1
ATOM 663 C C . ALA A 1 83 ? -9.779 4.727 4.713 1.00 81.31 83 ALA A C 1
ATOM 665 O O . ALA A 1 83 ? -9.470 4.706 3.520 1.00 81.31 83 ALA A O 1
ATOM 666 N N . VAL A 1 84 ? -11.001 5.088 5.123 1.00 84.25 84 VAL A N 1
ATOM 667 C CA . VAL A 1 84 ? -12.074 5.491 4.199 1.00 84.25 84 VAL A CA 1
ATOM 668 C C . VAL A 1 84 ? -11.680 6.736 3.406 1.00 84.25 84 VAL A C 1
ATOM 670 O O . VAL A 1 84 ? -11.903 6.789 2.193 1.00 84.25 84 VAL A O 1
ATOM 673 N N . PHE A 1 85 ? -11.077 7.731 4.060 1.00 87.06 85 PHE A N 1
ATOM 674 C CA . PHE A 1 85 ? -10.605 8.945 3.397 1.00 87.06 85 PHE A CA 1
ATOM 675 C C . PHE A 1 85 ? -9.560 8.640 2.314 1.00 87.06 85 PHE A C 1
ATOM 677 O O . PHE A 1 85 ? -9.713 9.076 1.171 1.00 87.06 85 PHE A O 1
ATOM 684 N N . VAL A 1 86 ? -8.541 7.840 2.645 1.00 81.69 86 VAL A N 1
ATOM 685 C CA . VAL A 1 86 ? -7.468 7.457 1.716 1.00 81.69 86 VAL A CA 1
ATOM 686 C C . VAL A 1 86 ? -8.028 6.706 0.505 1.00 81.69 86 VAL A C 1
ATOM 688 O O . VAL A 1 86 ? -7.729 7.077 -0.629 1.00 81.69 86 VAL A O 1
ATOM 691 N N . VAL A 1 87 ? -8.897 5.710 0.711 1.00 81.75 87 VAL A N 1
ATOM 692 C CA . VAL A 1 87 ? -9.516 4.954 -0.395 1.00 81.75 87 VAL A CA 1
ATOM 693 C C . VAL A 1 87 ? -10.339 5.874 -1.304 1.00 81.75 87 VAL A C 1
ATOM 695 O O . VAL A 1 87 ? -10.208 5.815 -2.527 1.00 81.75 87 VAL A O 1
ATOM 698 N N . ARG A 1 88 ? -11.140 6.786 -0.734 1.00 84.56 88 ARG A N 1
ATOM 699 C CA . ARG A 1 88 ? -11.928 7.756 -1.517 1.00 84.56 88 ARG A CA 1
ATOM 700 C C . ARG A 1 88 ? -11.047 8.694 -2.342 1.00 84.56 88 ARG A C 1
ATOM 702 O O . ARG A 1 88 ? -11.413 9.014 -3.473 1.00 84.56 88 ARG A O 1
ATOM 709 N N . ALA A 1 89 ? -9.908 9.127 -1.803 1.00 86.44 89 ALA A N 1
ATOM 710 C CA . ALA A 1 89 ? -8.949 9.948 -2.537 1.00 86.44 89 ALA A CA 1
ATOM 711 C C . ALA A 1 89 ? -8.358 9.187 -3.736 1.00 86.44 89 ALA A C 1
ATOM 713 O O . ALA A 1 89 ? -8.339 9.724 -4.842 1.00 86.44 89 ALA A O 1
ATOM 714 N N . PHE A 1 90 ? -7.969 7.921 -3.554 1.00 78.44 90 PHE A N 1
ATOM 715 C CA . PHE A 1 90 ? -7.454 7.084 -4.644 1.00 78.44 90 PHE A CA 1
ATOM 716 C C . PHE A 1 90 ? -8.486 6.836 -5.745 1.00 78.44 90 PHE A C 1
ATOM 718 O O . PHE A 1 90 ? -8.169 7.008 -6.919 1.00 78.44 90 PHE A O 1
ATOM 725 N N . VAL A 1 91 ? -9.737 6.518 -5.395 1.00 81.44 91 VAL A N 1
ATOM 726 C CA . VAL A 1 91 ? -10.812 6.343 -6.389 1.00 81.44 91 VAL A CA 1
ATOM 727 C C . VAL A 1 91 ? -11.018 7.617 -7.213 1.00 81.44 91 VAL A C 1
ATOM 729 O O . VAL A 1 91 ? -11.238 7.545 -8.421 1.00 81.44 91 VAL A O 1
ATOM 732 N N . ARG A 1 92 ? -10.934 8.796 -6.583 1.00 85.12 92 ARG A N 1
ATOM 733 C CA . ARG A 1 92 ? -11.031 10.079 -7.295 1.00 85.12 92 ARG A CA 1
ATOM 734 C C . ARG A 1 92 ? -9.832 10.321 -8.207 1.00 85.12 92 ARG A C 1
ATOM 736 O O . ARG A 1 92 ? -10.041 10.756 -9.329 1.00 85.12 92 ARG A O 1
ATOM 743 N N . LEU A 1 93 ? -8.615 10.015 -7.757 1.00 77.75 93 LEU A N 1
ATOM 744 C CA . LEU A 1 93 ? -7.403 10.146 -8.573 1.00 77.75 93 LEU A CA 1
ATOM 745 C C . LEU A 1 93 ? -7.457 9.260 -9.822 1.00 77.75 93 LEU A C 1
ATOM 747 O O . LEU A 1 93 ? -7.145 9.736 -10.905 1.00 77.75 93 LEU A O 1
ATOM 751 N N . VAL A 1 94 ? -7.932 8.017 -9.698 1.00 75.81 94 VAL A N 1
ATOM 752 C CA . VAL A 1 94 ? -8.100 7.114 -10.849 1.00 75.81 94 VAL A CA 1
ATOM 753 C C . VAL A 1 94 ? -9.102 7.683 -11.856 1.00 75.81 94 VAL A C 1
ATOM 755 O O . VAL A 1 94 ? -8.825 7.675 -13.048 1.00 75.81 94 VAL A O 1
ATOM 758 N N . LYS A 1 95 ? -10.223 8.250 -11.390 1.00 70.50 95 LYS A N 1
ATOM 759 C CA . LYS A 1 95 ? -11.254 8.853 -12.258 1.00 70.50 95 LYS A CA 1
ATOM 760 C C . LYS A 1 95 ? -10.819 10.134 -12.983 1.00 70.50 95 LYS A C 1
ATOM 762 O O . LYS A 1 95 ? -11.508 10.547 -13.908 1.00 70.50 95 LYS A O 1
ATOM 767 N N . VAL A 1 96 ? -9.743 10.787 -12.544 1.00 69.81 96 VAL A N 1
ATOM 768 C CA . VAL A 1 96 ? -9.249 12.049 -13.129 1.00 69.81 96 VAL A CA 1
ATOM 769 C C . VAL A 1 96 ? -8.240 11.807 -14.260 1.00 69.81 96 VAL A C 1
ATOM 771 O O . VAL A 1 96 ? -7.970 12.717 -15.039 1.00 69.81 96 VAL A O 1
ATOM 774 N N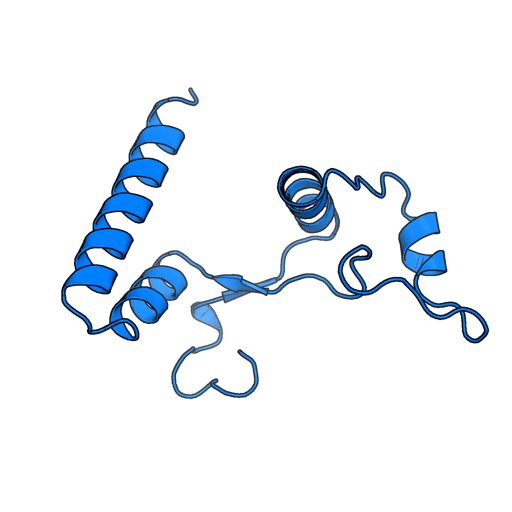 . THR A 1 97 ? -7.722 10.587 -14.400 1.00 46.00 97 THR A N 1
ATOM 775 C CA . THR A 1 97 ? -6.833 10.199 -15.507 1.00 46.00 97 THR A CA 1
ATOM 776 C C . THR A 1 97 ? -7.667 9.530 -16.611 1.00 46.00 97 THR A C 1
ATOM 778 O O . THR A 1 97 ? -8.199 8.453 -16.340 1.00 46.00 97 THR A O 1
ATOM 781 N N . PRO A 1 98 ? -7.846 10.161 -17.792 1.00 48.12 98 PRO A N 1
ATOM 782 C CA . PRO A 1 98 ? -8.557 9.569 -18.928 1.00 48.12 98 PRO A CA 1
ATOM 783 C C . PRO A 1 98 ? -7.774 8.430 -19.593 1.00 48.12 98 PRO A C 1
ATOM 785 O O . PRO A 1 98 ? -6.522 8.442 -19.518 1.00 48.12 98 PRO A O 1
#

Solvent-accessible surface area (backbone atoms only — not comparable to full-atom values): 6078 Å² total; per-residue (Å²): 106,89,91,43,43,93,82,48,52,76,86,28,40,48,69,46,50,73,65,56,45,37,53,53,39,26,74,76,66,70,54,60,70,84,46,75,65,57,56,57,61,70,64,50,94,88,56,87,76,69,84,91,76,66,79,89,64,70,50,76,45,66,35,73,70,26,48,53,55,55,43,68,70,40,77,48,74,69,46,43,53,49,46,54,50,53,53,53,50,50,57,51,56,58,73,70,58,132

pLDDT: mean 74.36, std 12.38, range [46.0, 90.56]

Secondary structure (DSSP, 8-state):
-GGGTTTS-GGGEEEPPHHHHHHHHHHHHS-----HHHHHHTT-SS-PPPTTSS--SPPEEE-HHHHHHHHHH--SHHHHHHHHHHHHHHHHHHHH--

Foldseek 3Di:
DVVPCVLQPPLFKDFDDPVVQLVVLCVPPVDRPVDPVVLVVCDDPPDDDDPPNHDVDGDIDGDPSNLVSVQVVVPDPVSVVVSVVVVVVVVVVVVVPD

Nearest PDB structures (foldseek):
  6kn5-assembly1_A  TM=2.994E-01  e=8.248E+00  Homo sapiens

Radius of gyration: 16.78 Å; Cα contacts (8 Å, |Δi|>4): 67; chains: 1; bounding box: 46×28×35 Å